Protein AF-E4NK21-F1 (afdb_monomer)

Radius of gyration: 24.44 Å; Cα contacts (8 Å, |Δi|>4): 15; chains: 1; bounding box: 44×20×58 Å

Solvent-accessible surface area (backbone atoms only — not comparable to full-atom values): 3909 Å² total; per-residue (Å²): 133,60,67,66,59,50,23,62,74,73,74,45,60,55,69,60,51,52,53,50,52,54,39,60,75,69,63,55,78,69,88,71,80,78,86,73,80,65,58,77,81,43,44,63,61,35,50,51,48,39,70,77,34,76,88,57,52,86,90,77,80

pLDDT: mean 92.25, std 4.47, range [77.94, 97.5]

Organism: Kitasatospora setae (strain ATCC 33774 / DSM 43861 / JCM 3304 / KCC A-0304 / NBRC 14216 / KM-6054) (NCBI:txid452652)

Sequence (61 aa):
MPTARFCRLIGVPERTWRRHQARARQGAPTRGPWPRPARESVRETARRHALAHPAWGHRKV

Mean predicted aligned error: 7.58 Å

Structure (mmCIF, N/CA/C/O backbone):
data_AF-E4NK21-F1
#
_entry.id   AF-E4NK21-F1
#
loop_
_atom_site.group_PDB
_atom_site.id
_atom_site.type_symbol
_atom_site.label_atom_id
_atom_site.label_alt_id
_atom_site.label_comp_id
_atom_site.label_asym_id
_atom_site.label_entity_id
_atom_site.label_seq_id
_atom_site.pdbx_PDB_ins_code
_atom_site.Cartn_x
_atom_site.Cartn_y
_atom_site.Cartn_z
_atom_site.occupancy
_atom_site.B_iso_or_equiv
_atom_site.auth_seq_id
_atom_site.auth_comp_id
_atom_site.auth_asym_id
_atom_site.auth_atom_id
_atom_site.pdbx_PDB_model_num
ATOM 1 N N . MET A 1 1 ? -20.831 14.390 23.500 1.00 84.00 1 MET A N 1
ATOM 2 C CA . MET A 1 1 ? -21.656 13.375 22.797 1.00 84.00 1 MET A CA 1
ATOM 3 C C . MET A 1 1 ? -21.114 11.976 23.096 1.00 84.00 1 MET A C 1
ATOM 5 O O . MET A 1 1 ? -19.922 11.779 22.887 1.00 84.00 1 MET A O 1
ATOM 9 N N . PRO A 1 2 ? -21.928 11.016 23.579 1.00 94.00 2 PRO A N 1
ATOM 10 C CA . PRO A 1 2 ? -21.478 9.640 23.811 1.00 94.00 2 PRO A CA 1
ATOM 11 C C . PRO A 1 2 ? -20.985 8.961 22.528 1.00 94.00 2 PRO A C 1
ATOM 13 O O . PRO A 1 2 ? -21.595 9.122 21.469 1.00 94.00 2 PRO A O 1
ATOM 16 N N . THR A 1 3 ? -19.919 8.161 22.622 1.00 91.81 3 THR A N 1
ATOM 17 C CA . THR A 1 3 ? -19.349 7.447 21.465 1.00 91.81 3 THR A CA 1
ATOM 18 C C . THR A 1 3 ? -20.360 6.509 20.807 1.00 91.81 3 THR A C 1
ATOM 20 O O . THR A 1 3 ? -20.428 6.475 19.583 1.00 91.81 3 THR A O 1
ATOM 23 N N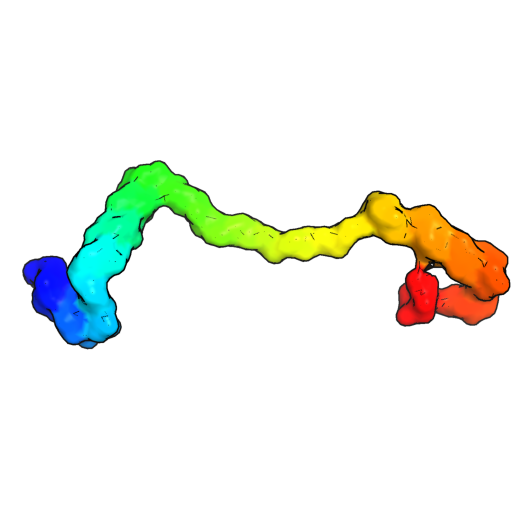 . ALA A 1 4 ? -21.204 5.838 21.594 1.00 94.69 4 ALA A N 1
ATOM 24 C CA . ALA A 1 4 ? -22.286 4.997 21.086 1.00 94.69 4 ALA A CA 1
ATOM 25 C C . ALA A 1 4 ? -23.293 5.784 20.221 1.00 94.69 4 ALA A C 1
ATOM 27 O O . ALA A 1 4 ? -23.692 5.323 19.153 1.00 94.69 4 ALA A O 1
ATOM 28 N N . ARG A 1 5 ? -23.664 7.008 20.639 1.00 96.69 5 ARG A N 1
ATOM 29 C CA . ARG A 1 5 ? -24.562 7.893 19.871 1.00 96.69 5 ARG A CA 1
ATOM 30 C C . ARG A 1 5 ? -23.905 8.366 18.576 1.00 96.69 5 ARG A C 1
ATOM 32 O O . ARG A 1 5 ? -24.554 8.349 17.538 1.00 96.69 5 ARG A O 1
ATOM 39 N N . PHE A 1 6 ? -22.629 8.743 18.633 1.00 95.31 6 PHE A N 1
ATOM 40 C CA . PHE A 1 6 ? -21.852 9.115 17.449 1.00 95.31 6 PHE A CA 1
ATOM 41 C C . PHE A 1 6 ? -21.775 7.965 16.439 1.00 95.31 6 PHE A C 1
ATOM 43 O O . PHE A 1 6 ? -22.135 8.148 15.284 1.00 95.31 6 PHE A O 1
ATOM 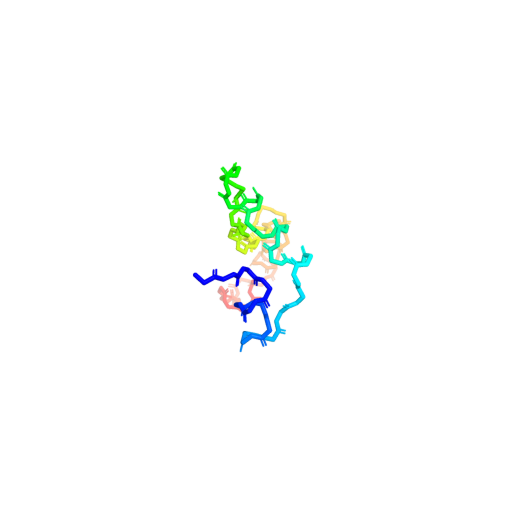50 N N . CYS A 1 7 ? -21.380 6.772 16.893 1.00 97.00 7 CYS A N 1
ATOM 51 C CA . CYS A 1 7 ? -21.239 5.577 16.059 1.00 97.00 7 CYS A CA 1
ATOM 52 C C . CYS A 1 7 ? -22.555 5.203 15.368 1.00 97.00 7 CYS A C 1
ATOM 54 O O . CYS A 1 7 ? -22.561 4.912 14.174 1.00 97.00 7 CYS A O 1
ATOM 56 N N . ARG A 1 8 ? -23.678 5.291 16.096 1.00 96.81 8 ARG A N 1
ATOM 57 C CA . ARG A 1 8 ? -25.019 5.088 15.535 1.00 96.81 8 ARG A CA 1
ATOM 58 C C . ARG A 1 8 ? -25.358 6.124 14.463 1.00 96.81 8 ARG A C 1
ATOM 60 O O . ARG A 1 8 ? -25.895 5.755 13.429 1.00 96.81 8 ARG A O 1
ATOM 67 N N . LEU A 1 9 ? -25.029 7.393 14.702 1.00 97.50 9 LEU A N 1
ATOM 68 C CA . LEU A 1 9 ? -25.311 8.490 13.776 1.00 97.50 9 LEU A CA 1
ATOM 69 C C . LEU A 1 9 ? -24.521 8.374 12.464 1.00 97.50 9 LEU A C 1
ATOM 71 O O . LEU A 1 9 ? -25.065 8.674 11.410 1.00 97.50 9 LEU A O 1
ATOM 75 N N . ILE A 1 10 ? -23.268 7.911 12.516 1.00 96.00 10 ILE A N 1
ATOM 76 C CA . ILE A 1 10 ? -22.416 7.746 11.322 1.00 96.00 10 ILE A CA 1
ATOM 77 C C . ILE A 1 10 ? -22.487 6.343 10.696 1.00 96.00 10 ILE A C 1
ATOM 79 O O . ILE A 1 10 ? -21.772 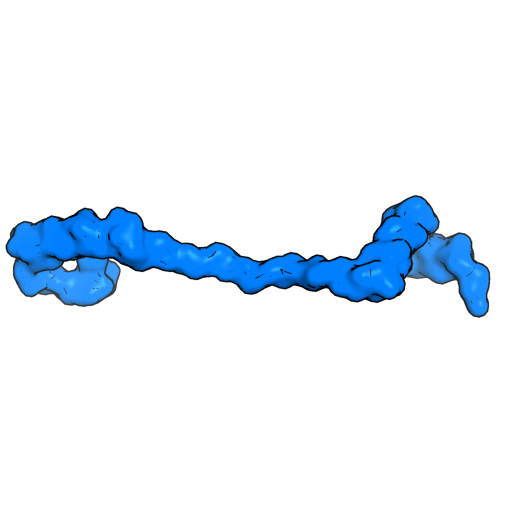6.069 9.736 1.00 96.00 10 ILE A O 1
ATOM 83 N N . GLY A 1 11 ? -23.295 5.434 11.255 1.00 96.88 11 GLY A N 1
ATOM 84 C CA . GLY A 1 11 ? -23.464 4.073 10.736 1.00 96.88 11 GLY A CA 1
ATOM 85 C C . GLY A 1 11 ? -22.240 3.161 10.892 1.00 96.88 11 GLY A C 1
ATOM 86 O O . GLY A 1 11 ? -22.064 2.233 10.106 1.00 96.88 11 GLY A O 1
ATOM 87 N N . VAL A 1 12 ? -21.379 3.395 11.889 1.00 97.00 12 VAL A N 1
ATOM 88 C CA . VAL A 1 12 ? -20.159 2.595 12.113 1.00 97.00 12 VAL A CA 1
ATOM 89 C C . VAL A 1 12 ? -20.270 1.797 13.417 1.00 97.00 12 VAL A C 1
ATOM 91 O O . VAL A 1 12 ? -20.686 2.352 14.432 1.00 97.00 12 VAL A O 1
ATOM 94 N N . PRO A 1 13 ? -19.845 0.519 13.464 1.00 97.19 13 PRO A N 1
ATOM 95 C CA . PRO A 1 13 ? -19.793 -0.236 14.715 1.00 97.19 13 PRO A CA 1
ATOM 96 C C . PRO A 1 13 ? -18.842 0.393 15.743 1.00 97.19 13 PRO A C 1
ATOM 98 O O . PRO A 1 13 ? -17.696 0.722 15.420 1.00 97.19 13 PRO A O 1
ATOM 101 N N . GLU A 1 14 ? -19.258 0.465 17.012 1.00 96.25 14 GLU A N 1
ATOM 102 C CA . GLU A 1 14 ? -18.443 1.078 18.072 1.00 96.25 14 GLU A CA 1
ATOM 103 C C . GLU A 1 14 ? -17.070 0.402 18.219 1.00 96.25 14 GLU A C 1
ATOM 105 O O . GLU A 1 14 ? -16.056 1.086 18.354 1.00 96.25 14 GLU A O 1
ATOM 110 N N . ARG A 1 15 ? -16.992 -0.929 18.070 1.00 96.81 15 ARG A N 1
ATOM 111 C CA . ARG A 1 15 ? -15.719 -1.676 18.060 1.00 96.81 15 ARG A CA 1
ATOM 112 C C . ARG A 1 15 ? -14.737 -1.146 17.009 1.00 96.81 15 ARG A C 1
ATOM 114 O O . ARG A 1 15 ? -13.553 -0.967 17.297 1.00 96.81 15 ARG A O 1
ATOM 121 N N . THR A 1 16 ? -15.219 -0.892 15.793 1.00 95.88 16 THR A N 1
ATOM 122 C CA . THR A 1 16 ? -14.400 -0.376 14.687 1.00 95.88 16 THR A CA 1
ATOM 123 C C . THR A 1 16 ? -13.898 1.025 15.002 1.00 95.88 16 THR A C 1
ATOM 125 O O . THR A 1 16 ? -12.715 1.314 14.811 1.00 95.88 16 THR A O 1
ATOM 128 N N . TRP A 1 17 ? -14.772 1.865 15.554 1.00 95.31 17 TRP A N 1
ATOM 129 C CA . TRP A 1 17 ? -14.425 3.222 15.949 1.00 95.31 17 TRP A CA 1
ATOM 130 C C . TRP A 1 17 ? -13.402 3.264 17.094 1.00 95.31 17 TRP A C 1
ATOM 132 O O . TRP A 1 17 ? -12.434 4.019 17.024 1.00 95.31 17 TRP A O 1
ATOM 142 N N . ARG A 1 18 ? -13.539 2.408 18.115 1.00 95.12 18 ARG A N 1
ATOM 143 C CA . ARG A 1 18 ? -12.559 2.290 19.211 1.00 95.12 18 ARG A CA 1
ATOM 144 C C . ARG A 1 18 ? -11.185 1.862 18.699 1.00 95.12 18 ARG A C 1
ATOM 146 O O . ARG A 1 18 ? -10.183 2.459 19.089 1.00 95.12 18 ARG A O 1
ATOM 153 N N . ARG A 1 19 ? -11.133 0.896 17.772 1.00 94.38 19 ARG A N 1
ATOM 154 C CA . ARG A 1 19 ? -9.887 0.486 17.102 1.00 94.38 19 ARG A CA 1
ATOM 155 C C . ARG A 1 19 ? -9.255 1.643 16.325 1.00 94.38 19 ARG A C 1
ATOM 157 O O . ARG A 1 19 ? -8.043 1.825 16.390 1.00 94.38 19 ARG A O 1
ATOM 164 N N . HIS A 1 20 ? -10.064 2.423 15.610 1.00 91.62 20 HIS A N 1
ATOM 165 C CA . HIS A 1 20 ? -9.593 3.604 14.887 1.00 91.62 20 HIS A CA 1
ATOM 166 C C . HIS A 1 20 ? -9.037 4.671 15.845 1.00 91.62 20 HIS A C 1
ATOM 168 O O . HIS A 1 20 ? -7.924 5.147 15.641 1.00 91.62 20 HIS A O 1
ATOM 174 N N . GLN A 1 21 ? -9.750 4.979 16.935 1.00 92.69 21 GLN A N 1
ATOM 175 C CA . GLN A 1 21 ? -9.274 5.909 17.966 1.00 92.69 21 GLN A CA 1
ATOM 176 C C . GLN A 1 21 ? -7.957 5.457 18.605 1.00 92.69 21 GLN A C 1
ATOM 178 O O . GLN A 1 21 ? -7.065 6.279 18.791 1.00 92.69 21 GLN A O 1
ATOM 183 N N . ALA A 1 22 ? -7.823 4.171 18.943 1.00 93.81 22 ALA A N 1
ATOM 184 C CA . ALA A 1 22 ? -6.59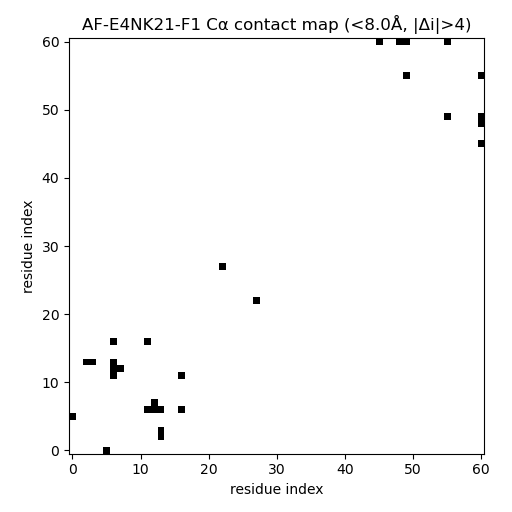4 3.639 19.527 1.00 93.81 22 ALA A CA 1
ATOM 185 C C . ALA A 1 22 ? -5.398 3.809 18.577 1.00 93.81 22 ALA A C 1
ATOM 187 O O . ALA A 1 22 ? -4.362 4.323 18.989 1.00 93.81 22 ALA A O 1
ATOM 188 N N . ARG A 1 23 ? -5.570 3.469 17.291 1.00 91.81 23 ARG A N 1
ATOM 189 C CA . ARG A 1 23 ? -4.537 3.665 16.261 1.00 91.81 23 ARG A CA 1
ATOM 190 C C . ARG A 1 23 ? -4.167 5.135 16.072 1.00 91.81 23 ARG A C 1
ATOM 192 O O . ARG A 1 23 ? -2.986 5.451 16.003 1.00 91.81 23 ARG A O 1
ATOM 199 N N . ALA A 1 24 ? -5.159 6.025 16.037 1.00 90.88 24 ALA A N 1
ATOM 200 C CA . ALA A 1 24 ? -4.924 7.461 15.908 1.00 90.88 24 ALA A CA 1
ATOM 201 C C . ALA A 1 24 ? -4.125 8.023 17.098 1.00 90.88 24 ALA A C 1
ATOM 203 O O . ALA A 1 24 ? -3.186 8.785 16.895 1.00 90.88 24 ALA A O 1
ATOM 204 N N . ARG A 1 25 ? -4.436 7.601 18.334 1.00 92.50 25 ARG A N 1
ATOM 205 C CA . ARG A 1 25 ? -3.694 8.019 19.542 1.00 92.50 25 ARG A CA 1
ATOM 206 C C . ARG A 1 25 ? -2.257 7.507 19.578 1.00 92.50 25 ARG A C 1
ATOM 208 O O . ARG A 1 25 ? -1.394 8.179 20.120 1.00 92.50 25 ARG A O 1
ATOM 215 N N . GLN A 1 26 ? -2.007 6.332 19.009 1.00 94.06 26 GLN A N 1
ATOM 216 C CA . GLN A 1 26 ? -0.667 5.748 18.905 1.00 94.06 26 GLN A CA 1
ATOM 217 C C . GLN A 1 26 ? 0.162 6.357 17.761 1.00 94.06 26 GLN A C 1
ATOM 219 O O . GLN A 1 26 ? 1.285 5.919 17.538 1.00 94.06 26 GLN A O 1
ATOM 224 N N . GLY A 1 27 ? -0.384 7.323 17.007 1.00 87.94 27 GLY A N 1
ATOM 225 C CA . GLY A 1 27 ? 0.293 7.891 15.841 1.00 87.94 27 GLY A CA 1
ATOM 226 C C . GLY A 1 27 ? 0.507 6.868 14.725 1.00 87.94 27 GLY A C 1
ATOM 227 O O . GLY A 1 27 ? 1.485 6.964 13.988 1.00 87.94 27 GLY A O 1
ATOM 228 N N . ALA A 1 28 ? -0.369 5.860 14.619 1.00 83.19 28 ALA A N 1
ATOM 229 C CA . ALA A 1 28 ? -0.211 4.805 13.628 1.00 83.19 28 ALA A CA 1
ATOM 230 C C . ALA A 1 28 ? -0.122 5.409 12.215 1.00 83.19 28 ALA A C 1
ATOM 232 O O . ALA A 1 28 ? -0.953 6.259 11.870 1.00 83.19 28 ALA A O 1
ATOM 233 N N . PRO A 1 29 ? 0.843 4.967 11.389 1.00 77.94 29 PRO A N 1
ATOM 234 C CA . PRO A 1 29 ? 1.020 5.520 10.060 1.00 77.94 29 PRO A CA 1
ATOM 235 C C . PRO A 1 29 ? -0.250 5.319 9.233 1.00 77.94 29 PRO A C 1
ATOM 237 O O . PRO A 1 29 ? -0.881 4.254 9.248 1.00 77.94 29 PRO A O 1
ATOM 240 N N . THR A 1 30 ? -0.625 6.362 8.496 1.00 79.44 30 THR A N 1
ATOM 241 C CA . THR A 1 30 ? -1.609 6.246 7.422 1.00 79.44 30 THR A CA 1
ATOM 242 C C . THR A 1 30 ? -1.088 5.264 6.371 1.00 79.44 30 THR A C 1
ATOM 244 O O . THR A 1 30 ? 0.100 4.933 6.338 1.00 79.44 30 THR A O 1
ATOM 247 N N . ARG A 1 31 ? -1.983 4.739 5.521 1.00 83.69 31 ARG A N 1
ATOM 248 C CA . ARG A 1 31 ? -1.553 3.901 4.391 1.00 83.69 31 ARG A CA 1
ATOM 249 C C . ARG A 1 31 ? -0.419 4.616 3.654 1.00 83.69 31 ARG A C 1
ATOM 251 O O . ARG A 1 31 ? -0.555 5.787 3.312 1.00 83.69 31 ARG A O 1
ATOM 258 N N . GLY A 1 32 ? 0.686 3.899 3.464 1.00 84.44 32 GLY A N 1
ATOM 259 C CA . GLY A 1 32 ? 1.852 4.419 2.767 1.00 84.44 32 GLY A CA 1
ATOM 260 C C . GLY A 1 32 ? 1.538 4.781 1.312 1.00 84.44 32 GLY A C 1
ATOM 261 O O . GLY A 1 32 ? 0.452 4.471 0.810 1.00 84.44 32 GLY A O 1
ATOM 262 N N . PRO A 1 33 ? 2.486 5.431 0.621 1.00 86.19 33 PRO A N 1
ATOM 263 C CA . PRO A 1 33 ? 2.334 5.731 -0.794 1.00 86.19 33 PRO A CA 1
ATOM 264 C C . PRO A 1 33 ? 2.081 4.446 -1.586 1.00 86.19 33 PRO A C 1
ATOM 266 O O . PRO A 1 33 ? 2.557 3.367 -1.225 1.00 86.19 33 PRO A O 1
ATOM 269 N N . TRP A 1 34 ? 1.348 4.575 -2.690 1.00 88.44 34 TRP A N 1
ATOM 270 C CA . TRP A 1 34 ? 1.193 3.481 -3.641 1.00 88.44 34 TRP A CA 1
ATOM 271 C C . TRP A 1 34 ? 2.567 2.943 -4.077 1.00 88.44 34 TRP A C 1
ATOM 273 O O . TRP A 1 34 ? 3.530 3.718 -4.167 1.00 88.44 34 TRP A O 1
ATOM 283 N N . PRO A 1 35 ? 2.679 1.628 -4.337 1.00 88.19 35 PRO A N 1
ATOM 284 C CA . PRO A 1 35 ? 3.932 1.030 -4.762 1.00 88.19 35 PRO A CA 1
ATOM 285 C C . PRO A 1 35 ? 4.425 1.715 -6.036 1.00 88.19 35 PRO A C 1
ATOM 287 O O . PRO A 1 35 ? 3.665 1.973 -6.970 1.00 88.19 35 PRO A O 1
ATOM 290 N N . ARG A 1 36 ? 5.720 2.031 -6.062 1.00 88.50 36 ARG A N 1
ATOM 291 C CA . ARG A 1 36 ? 6.365 2.592 -7.251 1.00 88.50 36 ARG A CA 1
ATOM 292 C C . ARG A 1 36 ? 6.582 1.475 -8.280 1.00 88.50 36 ARG A C 1
ATOM 294 O O . ARG A 1 36 ? 6.833 0.340 -7.872 1.00 88.50 36 ARG A O 1
ATOM 301 N N . PRO A 1 37 ? 6.542 1.773 -9.592 1.00 87.75 37 PRO A N 1
ATOM 302 C CA . PRO A 1 37 ? 6.918 0.805 -10.617 1.00 87.75 37 PRO A CA 1
ATOM 303 C C . PRO A 1 37 ? 8.301 0.215 -10.333 1.00 87.75 37 PRO A C 1
ATOM 305 O O . PRO A 1 37 ? 9.216 0.945 -9.939 1.00 87.75 37 PRO A O 1
ATOM 308 N N . ALA A 1 38 ? 8.462 -1.088 -10.557 1.00 88.81 38 ALA A N 1
ATOM 309 C CA . ALA A 1 38 ? 9.684 -1.825 -10.253 1.00 88.81 38 ALA A CA 1
ATOM 310 C C . ALA A 1 38 ? 10.786 -1.568 -11.304 1.00 88.81 38 ALA A C 1
ATOM 312 O O . ALA A 1 38 ? 11.211 -2.469 -12.028 1.00 88.81 38 ALA A O 1
ATOM 313 N N . ARG A 1 39 ? 11.236 -0.309 -11.391 1.00 88.88 39 ARG A N 1
AT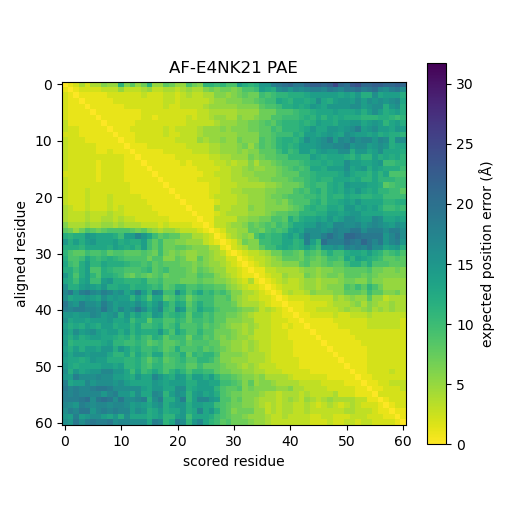OM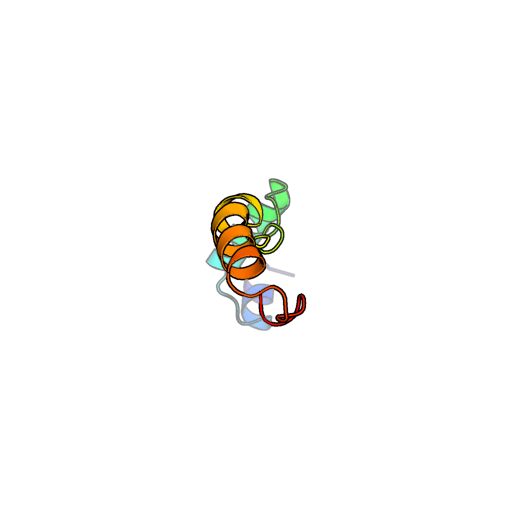 314 C CA . ARG A 1 39 ? 12.167 0.192 -12.416 1.00 88.88 39 ARG A CA 1
ATOM 315 C C . ARG A 1 39 ? 13.448 -0.628 -12.501 1.00 88.88 39 ARG A C 1
ATOM 317 O O . ARG A 1 39 ? 13.861 -0.954 -13.604 1.00 88.88 39 ARG A O 1
ATOM 324 N N . GLU A 1 40 ? 14.031 -0.988 -11.359 1.00 90.88 40 GLU A N 1
ATOM 325 C CA . GLU A 1 40 ? 15.280 -1.753 -11.342 1.00 90.88 40 GLU A CA 1
ATOM 326 C C . GLU A 1 40 ? 15.082 -3.161 -11.912 1.00 90.88 40 GLU A C 1
ATOM 328 O O . GLU A 1 40 ? 15.826 -3.584 -12.788 1.00 90.88 40 GLU A O 1
ATOM 333 N N . SER A 1 41 ? 14.015 -3.854 -11.501 1.00 89.25 41 SER A N 1
ATOM 334 C CA . SER A 1 41 ? 13.741 -5.219 -11.969 1.00 89.25 41 SER A CA 1
ATOM 335 C C . SER A 1 41 ? 13.415 -5.300 -13.464 1.00 89.25 41 SER A C 1
ATOM 337 O O . SER A 1 41 ? 13.748 -6.284 -14.116 1.00 89.25 41 SER A O 1
ATOM 339 N N . VAL A 1 42 ? 12.783 -4.261 -14.021 1.00 92.88 42 VAL A N 1
ATOM 340 C CA . VAL A 1 42 ? 12.372 -4.223 -15.435 1.00 92.88 42 VAL A CA 1
ATOM 341 C C . VAL A 1 42 ? 13.488 -3.684 -16.334 1.00 92.88 42 VAL A C 1
ATOM 343 O O . VAL A 1 42 ? 13.437 -3.867 -17.549 1.00 92.88 42 VAL A O 1
ATOM 346 N N . ARG A 1 43 ? 14.522 -3.057 -15.760 1.00 93.50 43 ARG A N 1
ATOM 347 C CA . ARG A 1 43 ? 15.582 -2.359 -16.496 1.00 93.50 43 ARG A CA 1
ATOM 348 C C . ARG A 1 43 ? 16.228 -3.225 -17.571 1.00 93.50 43 ARG A C 1
ATOM 350 O O . ARG A 1 43 ? 16.390 -2.768 -18.700 1.00 93.50 43 ARG A O 1
ATOM 357 N N . GLU A 1 44 ? 16.576 -4.461 -17.232 1.00 95.19 44 GLU A N 1
ATOM 358 C CA . GLU A 1 44 ? 17.272 -5.351 -18.162 1.00 95.19 44 GLU A CA 1
ATOM 359 C C . GLU A 1 44 ? 16.363 -5.807 -19.312 1.00 95.19 44 GLU A C 1
ATOM 361 O O . GLU A 1 44 ? 16.772 -5.813 -20.472 1.00 95.19 44 GLU A O 1
ATOM 366 N N . THR A 1 45 ? 15.094 -6.097 -19.023 1.00 94.12 45 THR A N 1
ATOM 367 C CA . THR A 1 45 ? 14.105 -6.447 -20.053 1.00 94.12 45 THR A CA 1
ATOM 368 C C . THR A 1 45 ? 13.813 -5.257 -20.970 1.00 94.12 45 THR A C 1
ATOM 370 O O . THR A 1 45 ? 13.814 -5.414 -22.191 1.00 94.12 45 THR A O 1
ATOM 373 N N . ALA A 1 46 ? 13.648 -4.052 -20.413 1.00 93.88 46 ALA A N 1
ATOM 374 C CA . ALA A 1 46 ? 13.474 -2.829 -21.197 1.00 93.88 46 ALA A CA 1
ATOM 375 C C . ALA A 1 46 ? 14.688 -2.566 -22.105 1.00 93.88 46 AL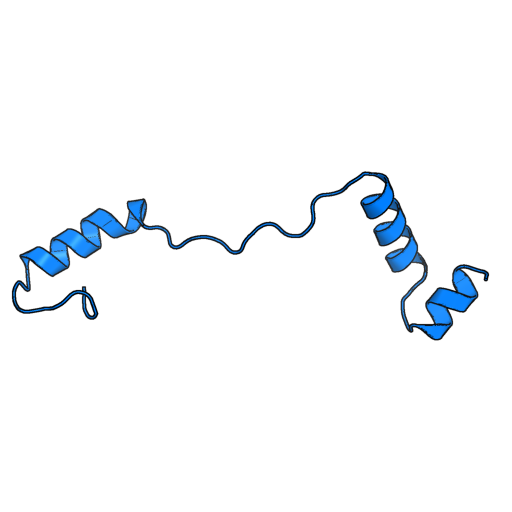A A C 1
ATOM 377 O O . ALA A 1 46 ? 14.530 -2.278 -23.292 1.00 93.88 46 ALA A O 1
ATOM 378 N N . ARG A 1 47 ? 15.914 -2.749 -21.589 1.00 95.00 47 ARG A N 1
ATOM 379 C CA . ARG A 1 47 ? 17.148 -2.634 -22.381 1.00 95.00 47 ARG A CA 1
ATOM 380 C C . ARG A 1 47 ? 17.187 -3.646 -23.524 1.00 95.00 47 ARG A C 1
ATOM 382 O O . ARG A 1 47 ? 17.529 -3.275 -24.644 1.00 95.00 47 ARG A O 1
ATOM 389 N N . ARG A 1 48 ? 16.816 -4.902 -23.264 1.00 96.44 48 ARG A N 1
ATOM 390 C CA . ARG A 1 48 ? 16.759 -5.955 -24.286 1.00 96.44 48 ARG A CA 1
ATOM 391 C C . ARG A 1 48 ? 15.826 -5.575 -25.435 1.00 96.44 48 ARG A C 1
ATOM 393 O O . ARG A 1 48 ? 16.226 -5.688 -26.589 1.00 96.44 48 ARG A O 1
ATOM 400 N N . HIS A 1 49 ? 14.622 -5.092 -25.132 1.00 95.25 49 HIS A N 1
ATOM 401 C CA . HIS A 1 49 ? 13.673 -4.666 -26.164 1.00 95.25 49 HIS A CA 1
ATOM 402 C C . HIS A 1 49 ? 14.144 -3.421 -26.918 1.00 95.25 49 HIS A C 1
ATOM 404 O O . HIS A 1 49 ? 14.027 -3.386 -28.141 1.00 95.25 49 HIS A O 1
ATOM 410 N N . ALA A 1 50 ? 14.734 -2.445 -26.223 1.00 95.50 50 ALA A N 1
ATOM 411 C CA . ALA A 1 50 ? 15.292 -1.253 -26.859 1.00 95.50 50 ALA A CA 1
ATOM 412 C C . ALA A 1 50 ? 16.410 -1.592 -27.859 1.00 95.50 50 ALA A C 1
ATOM 414 O O . ALA A 1 50 ? 16.447 -1.039 -28.954 1.00 95.50 50 ALA A O 1
ATOM 415 N N . LEU A 1 51 ? 17.302 -2.524 -27.501 1.00 95.88 51 LEU A N 1
ATOM 416 C CA . LEU A 1 51 ? 18.397 -2.956 -28.376 1.00 95.88 51 LEU A CA 1
ATOM 417 C C . LEU A 1 51 ? 17.910 -3.830 -29.539 1.00 95.88 51 LEU A C 1
ATOM 419 O O . LEU A 1 51 ? 18.417 -3.697 -30.649 1.00 95.88 51 LEU A O 1
ATOM 423 N N . ALA A 1 52 ? 16.922 -4.699 -29.307 1.00 96.88 52 ALA A N 1
ATOM 424 C CA . ALA A 1 52 ? 16.339 -5.533 -30.357 1.00 96.88 52 ALA A CA 1
ATOM 425 C C . ALA A 1 52 ? 15.505 -4.723 -31.367 1.00 96.88 52 ALA A C 1
ATOM 427 O O . ALA A 1 52 ? 15.370 -5.121 -32.525 1.00 96.88 52 ALA A O 1
ATOM 428 N N . HIS A 1 53 ? 14.944 -3.588 -30.940 1.00 95.38 53 HIS A N 1
ATOM 429 C CA . HIS A 1 53 ? 14.038 -2.777 -31.746 1.00 95.38 53 HIS A CA 1
ATOM 430 C C . HIS A 1 53 ? 14.387 -1.281 -31.671 1.00 95.38 53 HIS A C 1
ATOM 432 O O . HIS A 1 53 ? 13.646 -0.499 -31.074 1.00 95.38 53 HIS A O 1
ATOM 438 N N . PRO A 1 54 ? 15.468 -0.836 -32.334 1.00 91.88 54 PRO A N 1
ATOM 439 C CA . PRO A 1 54 ? 15.957 0.543 -32.223 1.00 91.88 54 PRO A CA 1
ATOM 440 C C . PRO A 1 54 ? 14.982 1.602 -32.767 1.00 91.88 54 PRO A C 1
ATOM 442 O O . PRO A 1 54 ? 15.036 2.758 -32.363 1.00 91.88 54 PRO A O 1
ATOM 445 N N . ALA A 1 55 ? 14.064 1.221 -33.662 1.00 95.94 55 ALA A N 1
ATOM 446 C CA . ALA A 1 55 ? 13.018 2.113 -34.167 1.00 95.94 55 ALA A CA 1
ATOM 447 C C . ALA A 1 55 ? 11.840 2.296 -33.184 1.00 95.94 55 ALA A C 1
ATOM 449 O O . ALA A 1 55 ? 10.952 3.116 -33.426 1.00 95.94 55 ALA A O 1
ATOM 450 N N . TRP A 1 56 ? 11.772 1.514 -32.100 1.00 94.38 56 TRP A N 1
ATOM 451 C CA . TRP A 1 56 ? 10.716 1.645 -31.098 1.00 94.38 56 TRP A CA 1
ATOM 452 C C . TRP A 1 56 ? 11.044 2.796 -30.144 1.00 94.38 56 TRP A C 1
ATOM 454 O O . TRP A 1 56 ? 12.074 2.809 -29.482 1.00 94.38 56 TRP A O 1
ATOM 464 N N . GLY A 1 57 ? 10.144 3.776 -30.055 1.00 92.19 57 GLY A N 1
ATOM 465 C CA . GLY A 1 57 ? 10.255 4.853 -29.071 1.00 92.19 57 GLY A CA 1
ATOM 466 C C . GLY A 1 57 ? 9.873 4.415 -27.649 1.00 92.19 57 GLY A C 1
ATOM 467 O O . GLY A 1 57 ? 9.292 3.351 -27.437 1.00 92.19 57 GLY A O 1
ATOM 468 N N . HIS A 1 58 ? 10.097 5.308 -26.677 1.00 90.06 58 HIS A N 1
ATOM 469 C CA . HIS A 1 58 ? 9.874 5.084 -25.234 1.00 90.06 58 HIS A CA 1
ATOM 470 C C . HIS A 1 58 ? 8.458 4.649 -24.822 1.00 90.06 58 HIS A C 1
ATOM 472 O O . HIS A 1 58 ? 8.252 4.244 -23.689 1.00 90.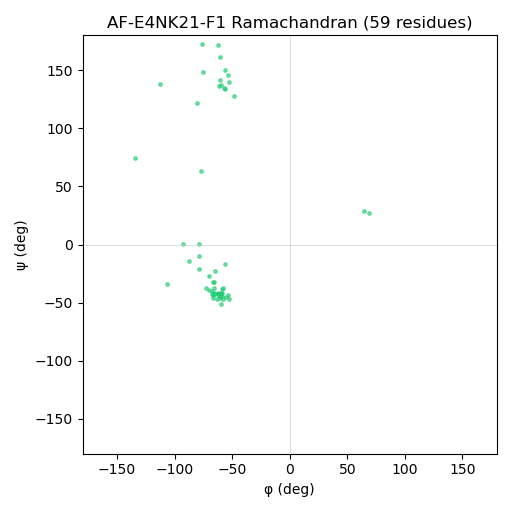06 58 HIS A O 1
ATOM 478 N N . ARG A 1 59 ? 7.452 4.822 -25.687 1.00 91.50 59 ARG A N 1
ATO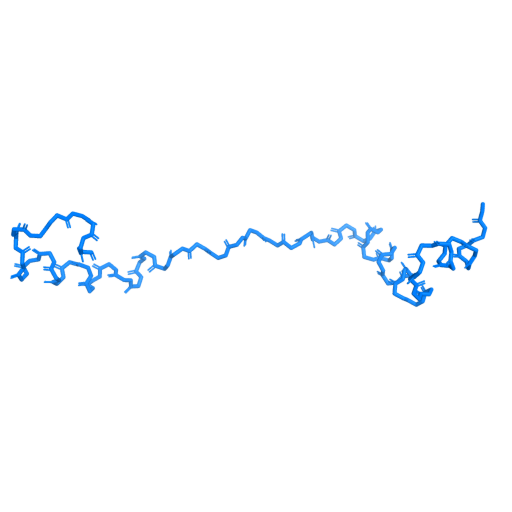M 479 C CA . ARG A 1 59 ? 6.069 4.418 -25.388 1.00 91.50 59 ARG A CA 1
ATOM 480 C C . ARG A 1 59 ? 5.838 2.920 -25.569 1.00 91.50 59 ARG A C 1
ATOM 482 O O . ARG A 1 59 ? 4.829 2.417 -25.091 1.00 91.50 59 ARG A O 1
ATOM 489 N N . LYS A 1 60 ? 6.700 2.252 -26.341 1.00 92.19 60 LYS A N 1
ATOM 490 C CA . LYS A 1 60 ? 6.572 0.832 -26.691 1.00 92.19 60 LYS A CA 1
ATOM 491 C C . LYS A 1 60 ? 7.583 -0.041 -25.944 1.00 92.19 60 LYS A C 1
ATOM 493 O O . LYS A 1 60 ? 7.259 -1.186 -25.651 1.00 92.19 60 LYS A O 1
ATOM 498 N N . VAL A 1 61 ? 8.780 0.493 -25.690 1.00 89.69 61 VAL A N 1
ATOM 499 C CA . VAL A 1 61 ? 9.781 -0.102 -24.786 1.00 89.69 61 VAL A CA 1
ATOM 500 C C . VAL A 1 61 ? 9.278 -0.025 -23.351 1.00 89.69 61 VAL A C 1
ATOM 502 O O . VAL A 1 61 ? 9.398 -1.046 -22.642 1.00 89.69 61 VAL A O 1
#

Foldseek 3Di:
DDLVVVCVVVVHDSVVVVVVVVCVVVVNDDDDDDDDPPCVVCVVVVVVCCVVCVVDDPVVD

Secondary structure (DSSP, 8-state):
--HHHHHHHTT--HHHHHHHHHHHHTTPPPPPPPPPP-HHHHHHHHHHHHHH-TT--TTT-

Nearest PDB structures (foldseek):
  4j2n-assembly1_B  TM=4.862E-01  e=3.247E+00  Pukovnikvirus pukovnik